Protein AF-U5CZ66-F1 (afdb_monomer)

Mean predicted aligned error: 13.1 Å

Radius of gyration: 23.82 Å; Cα contacts (8 Å, |Δi|>4): 51; chains: 1; bounding box: 66×46×30 Å

InterPro domains:
  IPR029044 Nucleotide-diphospho-sugar transferases [G3DSA:3.90.550.10] (30-80)
  IPR029044 Nucleotide-diphospho-sugar transferases [SSF53448] (32-79)
  IPR050587 GNT1/Glycosyltransferase 8 [PTHR11183] (30-80)

Structure (mmCIF, N/CA/C/O backbone):
data_AF-U5CZ66-F1
#
_entry.id   AF-U5CZ66-F1
#
loop_
_atom_site.group_PDB
_atom_site.id
_atom_site.type_symbol
_atom_site.label_atom_id
_atom_site.label_alt_id
_atom_site.label_comp_id
_atom_site.label_asym_id
_atom_site.label_entity_id
_atom_site.label_seq_id
_atom_site.pdbx_PDB_ins_code
_atom_site.Cartn_x
_atom_site.Cartn_y
_atom_site.Cartn_z
_atom_site.occupancy
_atom_site.B_iso_or_equiv
_atom_site.auth_seq_id
_atom_site.auth_comp_id
_atom_site.auth_asym_id
_atom_site.auth_atom_id
_atom_site.pdbx_PDB_model_num
ATOM 1 N N . MET A 1 1 ? -54.313 34.340 2.335 1.00 48.78 1 MET A N 1
ATOM 2 C CA . MET A 1 1 ? -52.966 34.746 2.796 1.00 48.78 1 MET A CA 1
ATOM 3 C C . MET A 1 1 ? -52.708 34.076 4.131 1.00 48.78 1 MET A C 1
ATOM 5 O O . MET A 1 1 ? -53.484 34.314 5.042 1.00 48.78 1 MET A O 1
ATOM 9 N N . GLY A 1 2 ? -51.687 33.227 4.246 1.00 54.72 2 GLY A N 1
ATOM 10 C CA . GLY A 1 2 ? -51.287 32.682 5.548 1.00 54.72 2 GLY A CA 1
ATOM 11 C C . GLY A 1 2 ? -50.778 31.253 5.474 1.00 54.72 2 GLY A C 1
ATOM 12 O O . GLY A 1 2 ? -51.492 30.356 5.881 1.00 54.72 2 GLY A O 1
ATOM 13 N N . PHE A 1 3 ? -49.574 31.037 4.935 1.00 53.22 3 PHE A N 1
ATOM 14 C CA . PHE A 1 3 ? -48.851 29.763 5.098 1.00 53.22 3 PHE A CA 1
ATOM 15 C C . PHE A 1 3 ? -47.345 29.904 4.784 1.00 53.22 3 PHE A C 1
ATOM 17 O O . PHE A 1 3 ? -46.759 29.066 4.114 1.00 53.22 3 PHE A O 1
ATOM 24 N N . SER A 1 4 ? -46.696 30.994 5.224 1.00 58.19 4 SER A N 1
ATOM 25 C CA . SER A 1 4 ? -45.272 31.248 4.906 1.00 58.19 4 SER A CA 1
ATOM 26 C C . SER A 1 4 ? -44.296 31.003 6.069 1.00 58.19 4 SER A C 1
ATOM 28 O O . SER A 1 4 ? -43.095 30.943 5.835 1.00 58.19 4 SER A O 1
ATOM 30 N N . GLY A 1 5 ? -44.772 30.855 7.313 1.00 59.03 5 GLY A N 1
ATOM 31 C CA . GLY A 1 5 ? -43.897 30.727 8.492 1.00 59.03 5 GLY A CA 1
ATOM 32 C C . GLY A 1 5 ? -43.458 29.295 8.824 1.00 59.03 5 GLY A C 1
ATOM 33 O O . GLY A 1 5 ? -42.343 29.082 9.291 1.00 59.03 5 GLY A O 1
ATOM 34 N N . SER A 1 6 ? -44.306 28.295 8.559 1.00 60.78 6 SER A N 1
ATOM 35 C CA . SER A 1 6 ? -44.070 26.916 9.019 1.00 60.78 6 SER A CA 1
ATOM 36 C C . SER A 1 6 ? -43.043 26.148 8.182 1.00 60.78 6 SER A C 1
ATOM 38 O O . SER A 1 6 ? -42.325 25.313 8.720 1.00 60.78 6 SER A O 1
ATOM 40 N N . ILE A 1 7 ? -42.926 26.445 6.883 1.00 68.69 7 ILE A N 1
ATOM 41 C CA . ILE A 1 7 ? -41.991 25.747 5.981 1.00 68.69 7 ILE A CA 1
ATOM 42 C C . ILE A 1 7 ? -40.537 26.129 6.294 1.00 68.69 7 ILE A C 1
ATOM 44 O O . ILE A 1 7 ? -39.667 25.261 6.305 1.00 68.69 7 ILE A O 1
ATOM 48 N N . LEU A 1 8 ? -40.279 27.400 6.629 1.00 66.88 8 LEU A N 1
ATOM 49 C CA . LEU A 1 8 ? -38.944 27.850 7.036 1.00 66.88 8 LEU A CA 1
ATOM 50 C C . LEU A 1 8 ? -38.488 27.167 8.333 1.00 66.88 8 LEU A C 1
ATOM 52 O O . LEU A 1 8 ? -37.342 26.739 8.429 1.00 66.88 8 LEU A O 1
ATOM 56 N N . GLY A 1 9 ? -39.392 27.015 9.308 1.00 72.62 9 GLY A N 1
ATOM 57 C CA . GLY A 1 9 ? -39.089 26.345 10.574 1.00 72.62 9 GLY A CA 1
ATOM 58 C C . GLY A 1 9 ? -38.712 24.873 10.391 1.00 72.62 9 GLY A C 1
ATOM 59 O O . GLY A 1 9 ? -37.744 24.409 10.988 1.00 72.62 9 GLY A O 1
ATOM 60 N N . VAL A 1 10 ? -39.416 24.153 9.510 1.00 74.56 10 VAL A N 1
ATOM 61 C CA . VAL A 1 10 ? -39.103 22.747 9.201 1.00 74.56 10 VAL A CA 1
ATOM 62 C C . VAL A 1 10 ? -37.751 22.621 8.500 1.00 74.56 10 VAL A C 1
ATOM 64 O O . VAL A 1 10 ? -36.986 21.729 8.848 1.00 74.56 10 VAL A O 1
ATOM 67 N N . PHE A 1 11 ? -37.410 23.531 7.582 1.00 76.19 11 PHE A N 1
ATOM 68 C CA . PHE A 1 11 ? -36.095 23.540 6.930 1.00 76.19 11 PHE A CA 1
ATOM 69 C C . PHE A 1 11 ? -34.948 23.816 7.908 1.00 76.19 11 PHE A C 1
ATOM 71 O O . PHE A 1 11 ? -33.908 23.170 7.816 1.00 76.19 11 PHE A O 1
ATOM 78 N N . VAL A 1 12 ? -35.136 24.728 8.867 1.00 77.62 12 VAL A N 1
ATOM 79 C CA . VAL A 1 12 ? -34.127 25.010 9.903 1.00 77.62 12 VAL A CA 1
ATOM 80 C C . VAL A 1 12 ? -33.931 23.796 10.807 1.00 77.62 12 VAL A C 1
ATOM 82 O O . VAL A 1 12 ? -32.798 23.389 11.046 1.00 77.62 12 VAL A O 1
ATOM 85 N N . VAL A 1 13 ? -35.020 23.163 11.250 1.00 76.06 13 VAL A N 1
ATOM 86 C CA . VAL A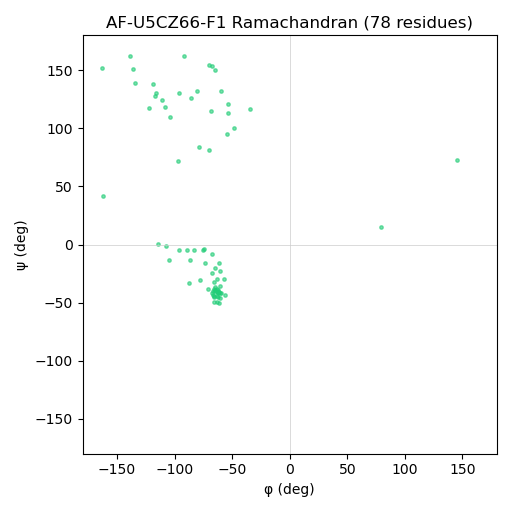 1 13 ? -34.946 21.936 12.056 1.00 76.06 13 VAL A CA 1
ATOM 87 C C . VAL A 1 13 ? -34.275 20.815 11.260 1.00 76.06 13 VAL A C 1
ATOM 89 O O . VAL A 1 13 ? -33.357 20.177 11.767 1.00 76.06 13 VAL A O 1
ATOM 92 N N . PHE A 1 14 ? -34.644 20.623 9.992 1.00 73.06 14 PHE A N 1
ATOM 93 C CA . PHE A 1 14 ? -34.037 19.615 9.123 1.00 73.06 14 PHE A CA 1
ATOM 94 C C . PHE A 1 14 ? -32.544 19.879 8.878 1.00 73.06 14 PHE A C 1
ATOM 96 O O . PHE A 1 14 ? -31.753 18.944 8.907 1.00 73.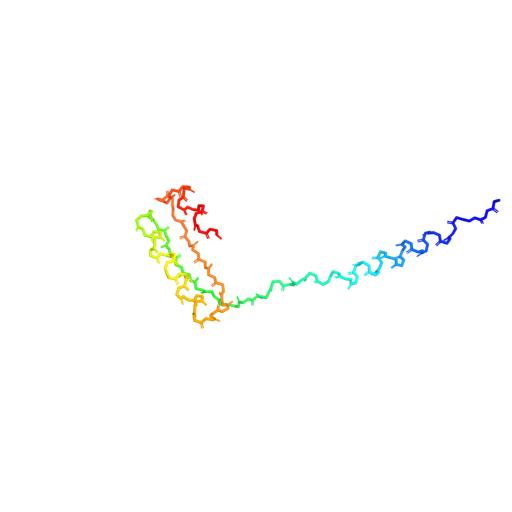06 14 PHE A O 1
ATOM 103 N N . SER A 1 15 ? -32.135 21.143 8.723 1.00 70.56 15 SER A N 1
ATOM 104 C CA . SER A 1 15 ? -30.725 21.534 8.596 1.00 70.56 15 SER A CA 1
ATOM 105 C C . SER A 1 15 ? -29.926 21.240 9.869 1.00 70.56 15 SER A C 1
ATOM 107 O O . SER A 1 15 ? -28.802 20.753 9.786 1.00 70.56 15 SER A O 1
ATOM 109 N N . VAL A 1 16 ? -30.504 21.485 11.049 1.00 69.88 16 VAL A N 1
ATOM 110 C CA . VAL A 1 16 ? -29.864 21.178 12.340 1.00 69.88 16 VAL A CA 1
ATOM 111 C C . VAL A 1 16 ? -29.737 19.663 12.542 1.00 69.88 16 VAL A C 1
ATOM 113 O O . VAL A 1 16 ? -28.676 19.185 12.941 1.00 69.88 16 VAL A O 1
ATOM 116 N N . PHE A 1 17 ? -30.772 18.889 12.198 1.00 62.72 17 PHE A N 1
ATOM 117 C CA . PHE A 1 17 ? -30.714 17.421 12.217 1.00 62.72 17 PHE A CA 1
ATOM 118 C C . PHE A 1 17 ? -29.710 16.861 11.198 1.00 62.72 17 PHE A C 1
ATOM 120 O O . PHE A 1 17 ? -29.018 15.892 11.502 1.00 62.72 17 PHE A O 1
ATOM 127 N N . PHE A 1 18 ? -29.587 17.482 10.021 1.00 63.06 18 PHE A N 1
ATOM 128 C CA . PHE A 1 18 ? -28.607 17.090 9.009 1.00 63.06 18 PHE A CA 1
ATOM 129 C C . PHE A 1 18 ? -27.175 17.342 9.496 1.00 63.06 18 PHE A C 1
ATOM 131 O O . PHE A 1 18 ? -26.344 16.448 9.395 1.00 63.06 18 PHE A O 1
ATOM 138 N N . GLN A 1 19 ? -26.889 18.492 10.118 1.00 62.12 19 GLN A N 1
ATOM 139 C CA . GLN A 1 19 ? -25.559 18.771 10.682 1.00 62.12 19 GLN A CA 1
ATOM 140 C C . GLN A 1 19 ? -25.195 17.858 11.865 1.00 62.12 19 GLN A C 1
ATOM 142 O O . GLN A 1 19 ? -24.033 17.491 12.006 1.00 62.12 19 GLN A O 1
ATOM 147 N N . LEU A 1 20 ? -26.170 17.426 12.67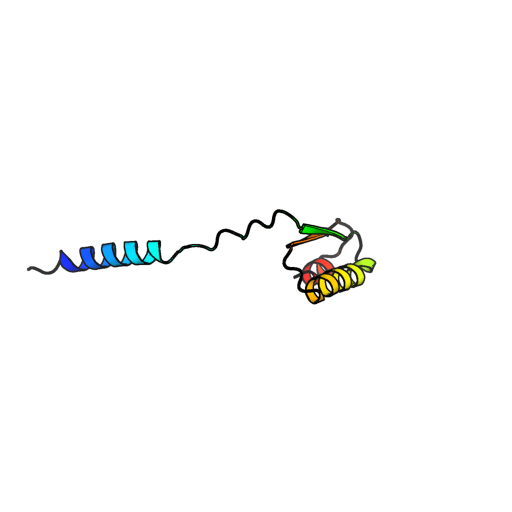3 1.00 56.81 20 LEU A N 1
ATOM 148 C CA . LEU A 1 20 ? -25.956 16.451 13.755 1.00 56.81 20 LEU A CA 1
ATOM 149 C C . LEU A 1 20 ? -25.737 15.007 13.257 1.00 56.81 20 LEU A C 1
ATOM 151 O O . LEU A 1 20 ? -25.256 14.171 14.019 1.00 56.81 20 LEU A O 1
ATOM 155 N N . GLY A 1 21 ? -26.066 14.709 11.995 1.00 56.50 21 GLY A N 1
ATOM 156 C CA . GLY A 1 21 ? -25.812 13.416 11.347 1.00 56.50 21 GLY A CA 1
ATOM 157 C C . GLY A 1 21 ? -24.423 13.288 10.708 1.00 56.50 21 GLY A C 1
ATOM 158 O O . GLY A 1 21 ? -23.999 12.176 10.399 1.00 56.50 21 GLY A O 1
ATOM 159 N N . PHE A 1 22 ? -23.692 14.395 10.547 1.00 51.22 22 PHE A N 1
ATOM 160 C CA . PHE A 1 22 ? -22.310 14.399 10.061 1.00 51.22 22 PHE A CA 1
ATOM 161 C C . PHE A 1 22 ? -21.331 14.451 11.237 1.00 51.22 22 PHE A C 1
ATOM 163 O O . PHE A 1 22 ? -20.643 15.439 11.470 1.00 51.22 22 PHE A O 1
ATOM 170 N N . CYS A 1 23 ? -21.221 13.334 11.958 1.00 47.50 23 CYS A N 1
ATOM 171 C CA . CYS A 1 23 ? -19.931 12.972 12.532 1.00 47.50 23 CYS A CA 1
ATOM 172 C C . CYS A 1 23 ? -19.124 12.363 11.384 1.00 47.50 23 CYS A C 1
ATOM 174 O O . CYS A 1 23 ? -19.156 11.153 11.143 1.00 47.50 23 CYS A O 1
ATOM 176 N N . GLU A 1 24 ? -18.485 13.228 10.596 1.00 52.22 24 GLU A N 1
ATOM 177 C CA . GLU A 1 24 ? -17.407 12.802 9.715 1.00 52.22 24 GLU A CA 1
ATOM 178 C C . GLU A 1 24 ? -16.415 12.068 10.614 1.00 52.22 24 GLU A C 1
ATOM 180 O O . GLU A 1 24 ? -15.878 12.660 11.550 1.00 52.22 24 GLU A O 1
ATOM 185 N N . LYS A 1 25 ? -16.279 10.750 10.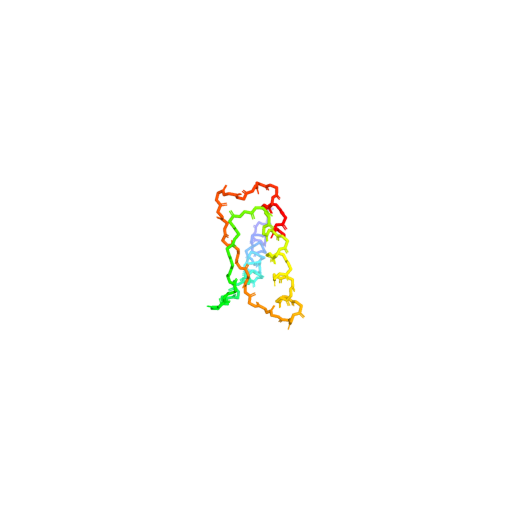413 1.00 44.44 25 LYS A N 1
ATOM 186 C CA . LYS A 1 25 ? -15.269 9.931 11.081 1.00 44.44 25 LYS A CA 1
ATOM 187 C C . LYS A 1 25 ? -13.945 10.664 10.928 1.00 44.44 25 LYS A C 1
ATOM 189 O O . LYS A 1 25 ? -13.334 10.600 9.863 1.00 44.44 25 LYS A O 1
ATOM 194 N N . ILE A 1 26 ? -13.528 11.364 11.980 1.00 52.56 26 ILE A N 1
ATOM 195 C CA . ILE A 1 26 ? -12.174 11.874 12.088 1.00 52.56 26 ILE A CA 1
ATOM 196 C C . ILE A 1 26 ? -11.304 10.652 11.867 1.00 52.56 26 ILE A C 1
ATOM 198 O O . ILE A 1 26 ? -11.500 9.629 12.529 1.00 52.56 26 ILE A O 1
ATOM 202 N N . HIS A 1 27 ? -10.463 10.749 10.838 1.00 52.72 27 HIS A N 1
ATOM 203 C CA . HIS A 1 27 ? -9.437 9.780 10.501 1.00 52.72 27 HIS A CA 1
ATOM 204 C C . HIS A 1 27 ? -8.905 9.217 11.816 1.00 52.72 27 HIS A C 1
ATOM 206 O O . HIS A 1 27 ? -8.455 9.985 12.663 1.00 52.72 27 HIS A O 1
ATOM 212 N N . ASP A 1 28 ? -9.091 7.917 12.030 1.00 55.16 28 ASP A N 1
ATOM 213 C CA . ASP A 1 28 ? -8.510 7.184 13.147 1.00 55.16 28 ASP A CA 1
ATOM 214 C C . ASP A 1 28 ? -7.009 7.469 13.045 1.00 55.16 28 ASP A C 1
ATOM 216 O O . ASP A 1 28 ? -6.350 6.922 12.166 1.00 55.16 28 ASP A O 1
ATOM 220 N N . SER A 1 29 ? -6.512 8.471 13.779 1.00 58.78 29 SER A N 1
ATOM 221 C CA . SER A 1 29 ? -5.145 8.968 13.659 1.00 58.78 29 SER A CA 1
ATOM 222 C C . SER A 1 29 ? -4.243 7.888 14.216 1.00 58.78 29 SER A C 1
ATOM 224 O O . SER A 1 29 ? -3.880 7.917 15.392 1.00 58.78 29 SER A O 1
ATOM 226 N N . ARG A 1 30 ? -3.946 6.876 13.403 1.00 65.38 30 ARG A N 1
ATOM 227 C CA . ARG A 1 30 ? -3.078 5.784 13.805 1.00 65.38 30 ARG A CA 1
ATOM 228 C C . ARG A 1 30 ? -1.692 6.388 13.952 1.00 65.38 30 ARG A C 1
ATOM 230 O O . ARG A 1 30 ? -1.137 6.862 12.966 1.00 65.38 30 ARG A O 1
ATOM 237 N N . PRO A 1 31 ? -1.124 6.413 15.167 1.00 80.38 31 PRO A N 1
ATOM 238 C CA . PRO A 1 31 ? 0.153 7.080 15.402 1.00 80.38 31 PRO A CA 1
ATOM 239 C C . PRO A 1 31 ? 1.324 6.370 14.705 1.00 80.38 31 PRO A C 1
ATOM 241 O O . PRO A 1 31 ? 2.438 6.884 14.697 1.00 80.38 31 PRO A O 1
ATOM 244 N N . GLU A 1 32 ? 1.090 5.187 14.130 1.00 90.12 32 GLU A N 1
ATOM 245 C CA . GLU A 1 32 ? 2.110 4.310 13.578 1.00 90.12 32 GLU A CA 1
ATOM 246 C C . GLU A 1 32 ? 1.696 3.777 12.203 1.00 90.12 32 GLU A C 1
ATOM 248 O O . GLU A 1 32 ? 0.556 3.346 12.001 1.00 90.12 32 GLU A O 1
ATOM 253 N N . ALA A 1 33 ? 2.665 3.725 11.289 1.00 95.81 33 ALA A N 1
ATOM 254 C CA . ALA A 1 33 ? 2.507 3.209 9.937 1.00 95.81 33 ALA A CA 1
ATOM 255 C C . ALA A 1 33 ? 3.688 2.309 9.552 1.00 95.81 33 ALA A C 1
ATOM 257 O O . ALA A 1 33 ? 4.818 2.505 10.003 1.00 95.81 33 ALA A O 1
ATOM 258 N N . TYR A 1 34 ? 3.431 1.336 8.680 1.00 96.31 34 TYR A N 1
ATOM 259 C CA . TYR A 1 34 ? 4.476 0.587 7.990 1.00 96.31 34 TYR A CA 1
ATOM 260 C C . TYR A 1 34 ? 4.886 1.352 6.737 1.00 96.31 34 TYR A C 1
ATOM 262 O O . TYR A 1 34 ? 4.040 1.682 5.906 1.00 96.31 34 TYR A O 1
ATOM 270 N N . VAL A 1 35 ? 6.183 1.620 6.595 1.00 97.06 35 VAL A N 1
ATOM 271 C CA . VAL A 1 35 ? 6.727 2.386 5.471 1.00 97.06 35 VAL A CA 1
ATOM 272 C C . VAL A 1 35 ? 7.696 1.525 4.674 1.00 97.06 35 VAL A C 1
ATOM 274 O O . VAL A 1 35 ? 8.519 0.809 5.243 1.00 97.06 35 VAL A O 1
ATOM 277 N N . THR A 1 36 ? 7.615 1.610 3.350 1.00 97.62 36 THR A N 1
ATOM 278 C CA . THR A 1 36 ? 8.611 1.034 2.441 1.00 97.62 36 THR A CA 1
ATOM 279 C C . THR A 1 36 ? 8.899 1.986 1.280 1.00 97.62 36 THR A C 1
ATOM 281 O O . THR A 1 36 ? 8.126 2.909 1.028 1.00 97.62 36 THR A O 1
ATOM 284 N N . LEU A 1 37 ? 10.020 1.780 0.590 1.00 97.31 37 LEU A N 1
ATOM 285 C CA . LEU A 1 37 ? 10.454 2.577 -0.557 1.00 97.31 37 LEU A CA 1
ATOM 286 C C . LEU A 1 37 ? 10.371 1.728 -1.827 1.00 97.31 37 LEU A C 1
ATOM 288 O O . LEU A 1 37 ? 10.999 0.674 -1.915 1.00 97.31 37 LEU A O 1
ATOM 292 N N . LEU A 1 38 ? 9.641 2.222 -2.822 1.00 97.69 38 LEU A N 1
ATOM 293 C CA . LEU A 1 38 ? 9.631 1.708 -4.183 1.00 97.69 38 LEU A CA 1
ATOM 294 C C . LEU A 1 38 ? 10.443 2.663 -5.065 1.00 97.69 38 LEU A C 1
ATOM 296 O O . LEU A 1 38 ? 10.018 3.788 -5.317 1.00 97.69 38 LEU A O 1
ATOM 300 N N . TYR A 1 39 ? 11.619 2.227 -5.515 1.00 95.69 39 TYR A N 1
ATOM 301 C CA . TYR A 1 39 ? 12.523 3.058 -6.322 1.00 95.69 39 TYR A CA 1
ATOM 302 C C . TYR A 1 39 ? 12.739 2.557 -7.757 1.00 95.69 39 TYR A C 1
ATOM 304 O O . TYR A 1 39 ? 13.460 3.194 -8.519 1.00 95.69 39 TYR A O 1
ATOM 312 N N . GLY A 1 40 ? 12.096 1.448 -8.125 1.00 96.31 40 GLY A N 1
ATOM 313 C CA . GLY A 1 40 ? 12.126 0.865 -9.463 1.00 96.31 40 GLY A CA 1
ATOM 314 C C . GLY A 1 40 ? 10.982 -0.130 -9.651 1.00 96.31 40 GLY A C 1
ATOM 315 O O . GLY A 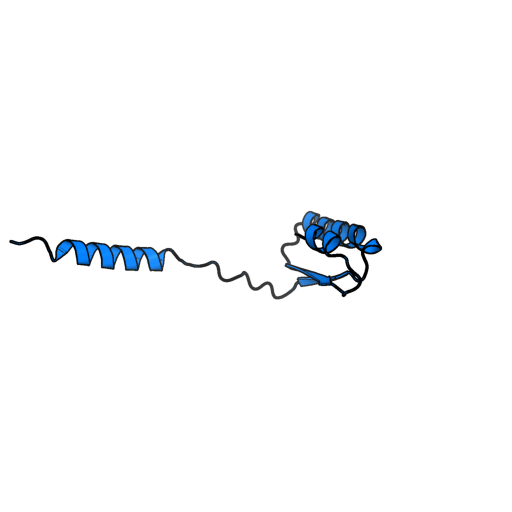1 40 ? 10.494 -0.726 -8.682 1.00 96.31 40 GLY A O 1
ATOM 316 N N . ASP A 1 41 ? 10.537 -0.298 -10.892 1.00 96.19 41 ASP A N 1
ATOM 317 C CA . ASP A 1 41 ? 9.407 -1.161 -11.257 1.00 96.19 41 ASP A CA 1
ATOM 318 C C . ASP A 1 41 ? 9.659 -2.639 -10.940 1.00 96.19 41 ASP A C 1
ATOM 320 O O . ASP A 1 41 ? 8.730 -3.383 -10.613 1.00 96.19 41 ASP A O 1
ATOM 324 N N . GLU A 1 42 ? 10.922 -3.063 -10.979 1.00 95.81 42 GLU A N 1
ATOM 325 C CA . GLU A 1 42 ? 11.354 -4.421 -10.664 1.00 95.81 42 GLU A CA 1
ATOM 326 C C . GLU A 1 42 ? 11.010 -4.840 -9.224 1.00 95.81 42 GLU A C 1
ATOM 328 O O . GLU A 1 42 ? 10.854 -6.031 -8.943 1.00 95.81 42 GLU A O 1
ATOM 333 N N . PHE A 1 43 ? 10.811 -3.877 -8.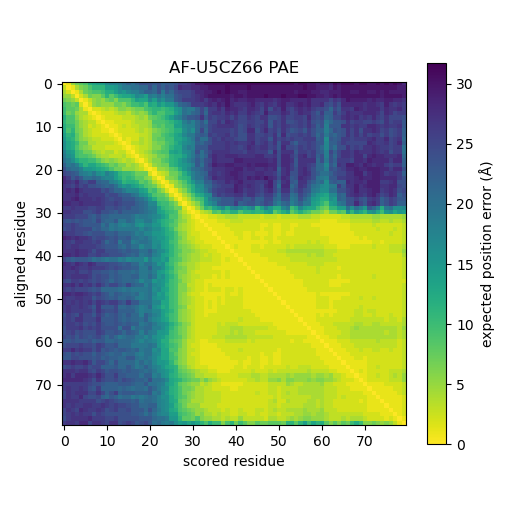317 1.00 96.44 43 PHE A N 1
ATOM 334 C CA . PHE A 1 43 ? 10.481 -4.132 -6.913 1.00 96.44 43 PHE A CA 1
ATOM 335 C C . PHE A 1 43 ? 8.979 -4.074 -6.612 1.00 96.44 43 PHE A C 1
ATOM 337 O O . PHE A 1 43 ? 8.565 -4.401 -5.494 1.00 96.44 43 PHE A O 1
ATOM 344 N N . LEU A 1 44 ? 8.138 -3.714 -7.591 1.00 96.00 44 LEU A N 1
ATOM 345 C CA . LEU A 1 44 ? 6.696 -3.533 -7.396 1.00 96.00 44 LEU A CA 1
ATOM 346 C C . LEU A 1 44 ? 6.030 -4.786 -6.818 1.00 96.00 44 LEU A C 1
ATOM 348 O O . LEU A 1 44 ? 5.211 -4.700 -5.900 1.00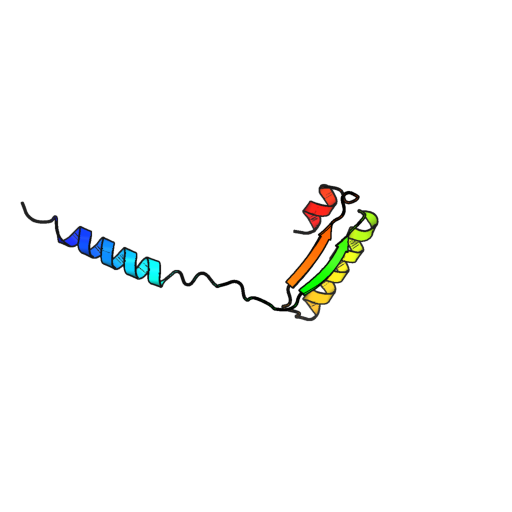 96.00 44 LEU A O 1
ATOM 352 N N . LEU A 1 45 ? 6.389 -5.964 -7.335 1.00 96.56 45 LEU A N 1
ATOM 353 C CA . LEU A 1 45 ? 5.829 -7.224 -6.853 1.00 96.56 45 LEU A CA 1
ATOM 354 C C . LEU A 1 45 ? 6.181 -7.464 -5.379 1.00 96.56 45 LEU A C 1
ATOM 356 O O . LEU A 1 45 ? 5.312 -7.861 -4.604 1.00 96.56 45 LEU A O 1
ATOM 360 N N . GLY A 1 46 ? 7.422 -7.170 -4.984 1.00 96.94 46 GLY A N 1
ATOM 361 C CA . GLY A 1 46 ? 7.878 -7.292 -3.600 1.00 96.94 46 GLY A CA 1
ATOM 362 C C . GLY A 1 46 ? 7.086 -6.389 -2.656 1.00 96.94 46 GLY A C 1
ATOM 363 O O . GLY A 1 46 ? 6.581 -6.860 -1.639 1.00 9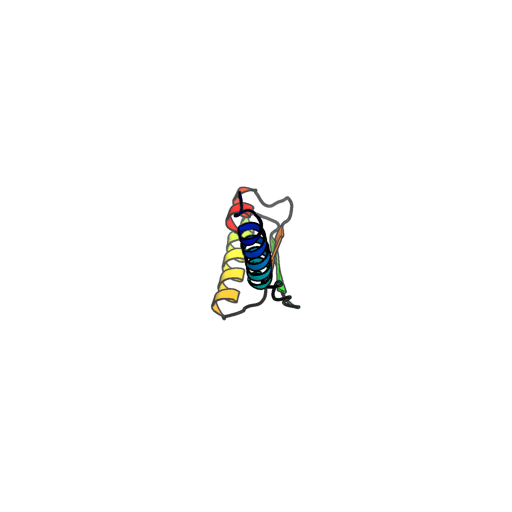6.94 46 GLY A O 1
ATOM 364 N N . VAL A 1 47 ? 6.884 -5.124 -3.035 1.00 97.38 47 VAL A N 1
ATOM 365 C CA . VAL A 1 47 ? 6.091 -4.159 -2.251 1.00 97.38 47 VAL A CA 1
ATOM 366 C C . VAL A 1 47 ? 4.632 -4.606 -2.109 1.00 97.38 47 VAL A C 1
ATOM 368 O O . VAL A 1 47 ? 4.064 -4.523 -1.019 1.00 97.38 47 VAL A O 1
ATOM 371 N N . ARG A 1 48 ? 4.021 -5.151 -3.170 1.00 96.25 48 ARG A N 1
ATOM 372 C CA . ARG A 1 48 ? 2.640 -5.665 -3.113 1.00 96.25 48 ARG A CA 1
ATOM 373 C C . ARG A 1 48 ? 2.512 -6.887 -2.211 1.00 96.25 48 ARG A C 1
ATOM 375 O O . ARG A 1 48 ? 1.567 -6.966 -1.428 1.00 96.25 48 ARG A O 1
ATOM 382 N N . VAL A 1 49 ? 3.449 -7.831 -2.304 1.00 97.50 49 VAL A N 1
ATOM 383 C CA . VAL A 1 49 ? 3.459 -9.020 -1.441 1.00 97.50 49 VAL A CA 1
ATOM 384 C C . VAL A 1 49 ? 3.705 -8.629 0.017 1.00 97.50 49 VAL A C 1
ATOM 386 O O . VAL A 1 49 ? 3.040 -9.173 0.892 1.00 97.50 49 VAL A O 1
ATOM 389 N N . LEU A 1 50 ? 4.574 -7.649 0.280 1.00 97.50 50 LEU A N 1
ATOM 390 C CA . LEU A 1 50 ? 4.812 -7.102 1.618 1.00 97.50 50 LEU A CA 1
ATOM 391 C C . LEU A 1 50 ? 3.549 -6.462 2.211 1.00 97.50 50 LEU A C 1
ATOM 393 O O . LEU A 1 50 ? 3.150 -6.789 3.326 1.00 97.50 50 LEU A O 1
ATOM 397 N N . GLY A 1 51 ? 2.890 -5.574 1.462 1.00 96.19 51 GLY A N 1
ATOM 398 C CA . GLY A 1 51 ? 1.646 -4.949 1.916 1.00 96.19 51 GLY A CA 1
ATOM 399 C C . GLY A 1 51 ? 0.542 -5.982 2.153 1.00 96.19 51 GLY A C 1
ATOM 400 O O . GLY A 1 51 ? -0.169 -5.918 3.156 1.00 96.19 51 GLY A O 1
ATOM 401 N N . LYS A 1 52 ? 0.426 -6.978 1.265 1.00 96.56 52 LYS A N 1
ATOM 402 C CA . LYS A 1 52 ? -0.527 -8.079 1.424 1.00 96.56 52 LYS A 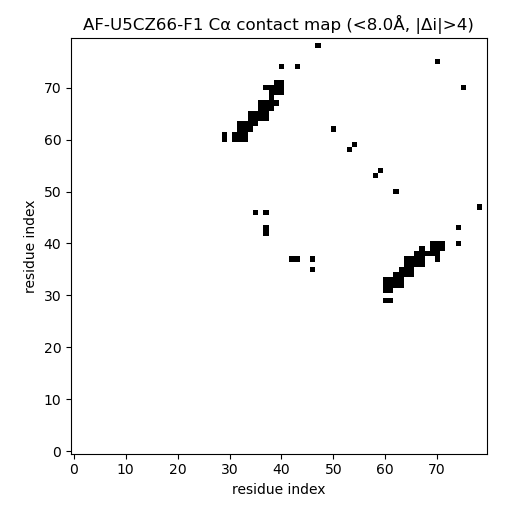CA 1
ATOM 403 C C . LYS A 1 52 ? -0.234 -8.915 2.670 1.00 96.56 52 LYS A C 1
ATOM 405 O O . LYS A 1 52 ? -1.147 -9.133 3.455 1.00 96.56 52 LYS A O 1
ATOM 410 N N . SER A 1 53 ? 1.010 -9.343 2.886 1.00 98.06 53 SER A N 1
ATOM 411 C CA . SER A 1 53 ? 1.348 -10.196 4.031 1.00 98.06 53 SER A CA 1
ATOM 412 C C . SER A 1 53 ? 1.077 -9.498 5.363 1.00 98.06 53 SER A C 1
ATOM 414 O O . SER A 1 53 ? 0.523 -10.119 6.263 1.00 98.06 53 SER A O 1
ATOM 416 N N . ILE A 1 54 ? 1.368 -8.196 5.472 1.00 97.25 54 ILE A N 1
ATOM 417 C CA . ILE A 1 54 ? 1.039 -7.397 6.661 1.00 97.25 54 ILE A CA 1
ATOM 418 C C . ILE A 1 54 ? -0.481 -7.321 6.864 1.00 97.25 54 ILE A C 1
ATOM 420 O O . ILE A 1 54 ? -0.951 -7.527 7.985 1.00 97.25 54 ILE A O 1
ATOM 424 N N . ARG A 1 55 ? -1.269 -7.081 5.806 1.00 95.38 55 ARG A N 1
ATOM 425 C CA . ARG A 1 55 ? -2.746 -7.081 5.885 1.00 95.38 55 ARG A CA 1
ATOM 426 C C . ARG A 1 55 ? -3.302 -8.433 6.321 1.00 95.38 55 ARG A C 1
ATOM 428 O O . ARG A 1 55 ? -4.190 -8.472 7.168 1.00 95.38 55 ARG A O 1
ATOM 435 N N . ASP A 1 56 ? -2.745 -9.521 5.798 1.00 97.75 56 ASP A N 1
ATOM 436 C CA . ASP A 1 56 ? -3.178 -10.887 6.100 1.00 97.75 56 ASP A CA 1
ATOM 437 C C . ASP A 1 56 ? -2.933 -11.263 7.580 1.00 97.75 56 ASP A C 1
ATOM 439 O O . ASP A 1 56 ? -3.617 -12.137 8.107 1.00 97.75 56 ASP A O 1
ATOM 443 N N . THR A 1 57 ? -2.038 -10.563 8.299 1.00 97.75 57 THR A N 1
ATOM 444 C CA . THR A 1 57 ? -1.880 -10.718 9.766 1.00 97.75 57 THR A CA 1
ATOM 445 C C . THR A 1 57 ? -2.989 -10.059 10.598 1.00 97.75 57 THR A C 1
ATOM 447 O O . THR A 1 57 ? -2.988 -10.175 11.822 1.00 97.75 57 THR A O 1
ATOM 450 N N . GLY A 1 58 ? -3.923 -9.339 9.968 1.00 96.44 58 GLY A N 1
ATOM 451 C CA . GLY A 1 58 ? -4.927 -8.528 10.663 1.00 96.44 58 GLY A CA 1
ATOM 452 C C . GLY A 1 58 ? -4.392 -7.179 11.151 1.00 96.44 58 GLY A C 1
ATOM 453 O O . GLY A 1 58 ? -5.035 -6.523 11.973 1.00 96.44 58 GLY A O 1
ATOM 454 N N . SER A 1 59 ? -3.224 -6.746 10.660 1.00 94.50 59 SER A N 1
ATOM 455 C CA . SER A 1 59 ? -2.703 -5.413 10.953 1.00 94.50 59 SER A CA 1
ATOM 456 C C . SER A 1 59 ? -3.676 -4.347 10.469 1.00 94.50 59 SER A C 1
ATOM 458 O O . SER A 1 59 ? -4.139 -4.352 9.329 1.00 94.50 59 SER A O 1
ATOM 460 N N . THR A 1 60 ? -3.945 -3.399 11.353 1.00 92.62 60 THR A N 1
ATOM 461 C CA . THR A 1 60 ? -4.828 -2.271 11.079 1.00 92.62 60 THR A CA 1
ATOM 462 C C . THR A 1 60 ? -4.045 -0.964 10.908 1.00 92.62 60 THR A C 1
ATOM 464 O O . THR A 1 60 ? -4.651 0.069 10.663 1.00 92.62 60 THR A O 1
ATOM 467 N N . LYS A 1 61 ? -2.707 -0.984 11.038 1.00 93.75 61 LYS A N 1
ATOM 468 C CA . LYS A 1 61 ? -1.849 0.196 10.830 1.00 93.75 61 LYS A CA 1
ATOM 469 C C . LYS A 1 61 ? -1.846 0.638 9.366 1.00 93.75 61 LYS A C 1
ATOM 471 O O . LYS A 1 61 ? -1.989 -0.194 8.467 1.00 93.75 61 LYS A O 1
ATOM 476 N N . ASP A 1 62 ? -1.592 1.923 9.146 1.00 93.62 62 ASP A N 1
ATOM 477 C CA . ASP A 1 62 ? -1.452 2.465 7.799 1.00 93.62 62 ASP A CA 1
ATOM 478 C C . ASP A 1 62 ? -0.225 1.879 7.092 1.00 93.62 62 ASP A C 1
ATOM 480 O O . ASP A 1 62 ? 0.773 1.509 7.715 1.00 93.62 62 ASP A O 1
ATOM 484 N N . MET A 1 63 ? -0.313 1.773 5.768 1.00 94.25 63 MET A N 1
ATOM 485 C CA . MET A 1 63 ? 0.762 1.292 4.904 1.00 94.25 63 MET A CA 1
ATOM 486 C C . MET A 1 63 ? 1.087 2.371 3.887 1.00 94.25 63 MET A C 1
ATOM 488 O O . MET A 1 63 ? 0.245 2.726 3.065 1.00 94.25 63 MET A O 1
ATOM 492 N N . VAL A 1 64 ? 2.315 2.872 3.951 1.00 95.19 64 VAL A N 1
ATOM 493 C CA . VAL A 1 64 ? 2.801 3.967 3.117 1.00 95.19 64 VAL A CA 1
ATOM 494 C C . VAL A 1 64 ? 3.934 3.452 2.244 1.00 95.19 64 VAL A C 1
ATOM 496 O O . VAL A 1 64 ? 4.903 2.865 2.725 1.00 95.19 64 VAL A O 1
ATOM 499 N N . VAL A 1 65 ? 3.819 3.692 0.943 1.00 97.06 65 VAL A N 1
ATOM 500 C CA . VAL A 1 65 ? 4.891 3.439 -0.018 1.00 97.06 65 VAL A CA 1
ATOM 501 C C . VAL A 1 65 ? 5.428 4.791 -0.462 1.00 97.06 65 VAL A C 1
ATOM 503 O O . VAL A 1 65 ? 4.689 5.595 -1.026 1.00 97.06 65 VAL A O 1
ATOM 506 N N . LEU A 1 66 ? 6.705 5.047 -0.195 1.00 97.06 66 LEU A N 1
ATOM 507 C CA . LEU A 1 66 ? 7.428 6.170 -0.781 1.00 97.06 66 LEU A CA 1
ATOM 508 C C . LEU A 1 66 ? 7.857 5.765 -2.186 1.00 97.06 66 LEU A C 1
ATOM 510 O O . LEU A 1 66 ? 8.389 4.673 -2.371 1.00 97.06 66 LEU A O 1
ATOM 514 N N . VAL A 1 67 ? 7.617 6.622 -3.169 1.00 96.56 67 VAL A N 1
ATOM 515 C CA . VAL A 1 67 ? 7.861 6.323 -4.582 1.00 96.56 67 VAL A CA 1
ATOM 516 C C . VAL A 1 67 ? 8.946 7.259 -5.104 1.00 96.56 67 VAL A C 1
ATOM 518 O O . VAL A 1 67 ? 8.869 8.465 -4.882 1.00 96.56 67 VAL A O 1
ATOM 521 N N . SER A 1 68 ? 9.959 6.706 -5.774 1.00 95.81 68 SER A N 1
ATOM 522 C CA . SER A 1 68 ? 10.982 7.480 -6.490 1.00 95.81 68 SER A CA 1
ATOM 523 C C . SER A 1 68 ? 10.602 7.698 -7.958 1.00 95.81 68 SER A C 1
ATOM 525 O O . SER A 1 68 ? 9.813 6.939 -8.517 1.00 95.81 68 SER A O 1
ATOM 527 N N . ASP A 1 69 ? 11.239 8.670 -8.612 1.00 93.56 69 ASP A N 1
ATOM 528 C CA . ASP A 1 69 ? 11.037 9.005 -10.030 1.00 93.56 69 ASP A CA 1
ATOM 529 C C . ASP A 1 69 ? 11.393 7.856 -10.998 1.00 93.56 69 ASP A C 1
ATOM 531 O O . ASP A 1 69 ? 11.005 7.881 -12.163 1.00 93.56 69 ASP A O 1
ATOM 535 N N . GLY A 1 70 ? 12.122 6.834 -10.530 1.00 91.38 70 GLY A N 1
ATOM 536 C CA . GLY A 1 70 ? 12.443 5.622 -11.297 1.00 91.38 70 GLY A CA 1
ATOM 537 C C . GLY A 1 70 ? 11.277 4.639 -11.475 1.00 91.38 70 GLY A C 1
ATOM 538 O O . GLY A 1 70 ? 11.436 3.622 -12.147 1.00 91.38 70 GLY A O 1
ATOM 539 N N . VAL A 1 71 ? 10.119 4.916 -10.871 1.00 96.31 71 VAL A N 1
ATOM 540 C CA . VAL A 1 71 ? 8.920 4.073 -10.935 1.00 96.31 71 VAL A CA 1
ATOM 541 C C . VAL A 1 71 ? 7.982 4.586 -12.020 1.00 96.31 71 VAL A C 1
ATOM 543 O O . VAL A 1 71 ? 7.639 5.767 -12.055 1.00 96.31 71 VAL A O 1
ATOM 546 N N . SER A 1 72 ? 7.515 3.697 -12.891 1.00 96.06 72 SER A N 1
ATOM 547 C CA . SER A 1 72 ? 6.599 4.076 -13.960 1.00 96.06 72 SER A CA 1
ATOM 548 C C . SER A 1 72 ? 5.210 4.439 -13.437 1.00 96.06 72 SER A C 1
ATOM 550 O O . SER A 1 72 ? 4.701 3.905 -12.446 1.00 96.06 72 SER A O 1
ATOM 552 N N . ASP A 1 73 ? 4.506 5.274 -14.200 1.00 95.00 73 ASP A N 1
ATOM 553 C CA . ASP A 1 73 ? 3.095 5.575 -13.944 1.00 95.00 73 ASP A CA 1
ATOM 554 C C . ASP A 1 73 ? 2.219 4.318 -13.929 1.00 95.00 73 ASP A C 1
ATOM 556 O O . ASP A 1 73 ? 1.179 4.280 -13.268 1.00 95.00 73 ASP A O 1
ATOM 560 N N . TYR A 1 74 ? 2.607 3.289 -14.688 1.00 93.62 74 TYR A N 1
ATOM 561 C CA . TYR A 1 74 ? 1.915 2.008 -14.675 1.00 93.62 74 TYR A CA 1
ATOM 562 C C . TYR A 1 74 ? 2.049 1.326 -13.314 1.00 93.62 74 TYR A C 1
ATOM 564 O O . TYR A 1 74 ? 1.030 0.956 -12.729 1.00 93.62 74 TYR A O 1
ATOM 572 N N . ALA A 1 75 ? 3.268 1.225 -12.781 1.00 93.56 75 ALA A N 1
ATOM 573 C CA . ALA A 1 75 ? 3.515 0.665 -11.458 1.00 93.56 75 ALA A CA 1
ATOM 574 C C . ALA A 1 75 ? 2.776 1.443 -10.356 1.00 93.56 75 ALA A C 1
ATOM 576 O O . ALA A 1 75 ? 2.117 0.829 -9.515 1.00 93.56 75 ALA A O 1
ATOM 577 N N . ASN A 1 76 ? 2.758 2.778 -10.426 1.00 91.94 76 ASN A N 1
ATOM 578 C CA . ASN A 1 76 ? 2.015 3.621 -9.482 1.00 91.94 76 ASN A CA 1
ATOM 579 C C . ASN A 1 76 ? 0.503 3.357 -9.477 1.00 91.94 76 ASN A C 1
ATOM 581 O O . ASN A 1 76 ? -0.133 3.378 -8.422 1.00 91.94 76 ASN A O 1
ATOM 585 N N . ARG A 1 77 ? -0.101 3.054 -10.633 1.00 93.19 77 ARG A N 1
ATOM 586 C CA . ARG A 1 77 ? -1.531 2.700 -10.698 1.00 93.19 77 ARG A CA 1
ATOM 587 C C . ARG A 1 77 ? -1.851 1.364 -10.032 1.00 93.19 77 ARG A C 1
ATOM 589 O O . ARG A 1 77 ? -2.989 1.176 -9.612 1.00 93.19 77 ARG A O 1
ATOM 596 N N . LEU A 1 78 ? -0.878 0.459 -9.932 1.00 90.94 78 LEU A N 1
ATOM 597 C CA . LEU A 1 78 ? -1.040 -0.865 -9.326 1.00 90.94 78 LEU A CA 1
ATOM 598 C C . LEU A 1 78 ? -0.899 -0.868 -7.793 1.00 90.94 78 LEU A C 1
ATOM 600 O O . LEU A 1 78 ? -1.096 -1.919 -7.179 1.00 90.94 78 LEU A O 1
ATOM 604 N N . LEU A 1 79 ? -0.548 0.275 -7.190 1.00 86.56 79 LEU A N 1
ATOM 605 C CA . LEU A 1 79 ? -0.473 0.472 -5.736 1.00 86.56 79 LEU A CA 1
ATOM 606 C C . LEU A 1 79 ? -1.801 0.937 -5.107 1.00 86.56 79 LEU A C 1
ATOM 608 O O . LEU A 1 79 ? -1.869 1.066 -3.885 1.00 86.56 79 LEU A O 1
ATOM 612 N N . LYS A 1 80 ? -2.831 1.199 -5.923 1.00 70.44 80 LYS A N 1
ATOM 613 C CA . LYS A 1 80 ? -4.200 1.501 -5.473 1.00 70.44 80 LYS A CA 1
ATOM 614 C C . LYS A 1 80 ? -4.938 0.232 -5.056 1.00 70.44 80 LYS A C 1
ATOM 616 O O . LYS A 1 80 ? -5.730 0.329 -4.096 1.00 70.44 80 LYS A O 1
#

Sequence (80 aa):
MGFSGSILGVFVVFSVFFQLGFCEKIHDSRPEAYVTLLYGDEFLLGVRVLGKSIRDTGSTKDMVVLVSDGVSDYANRLLK

pLDDT: mean 82.14, std 17.43, range [44.44, 98.06]

Secondary structure (DSSP, 8-state):
---SSHHHHHHHHHHHHHHHH---------S-EEEEEE-SGGGHHHHHHHHHHHHHTT--SEEEEEE-TTS-HHHHHTT-

Solvent-accessible surface area (backbone atoms only — not comparable to full-atom values): 5072 Å² total; per-residue (Å²): 140,90,83,75,67,65,63,57,53,52,50,52,52,50,51,53,55,51,59,71,67,60,73,70,78,70,71,80,77,64,94,52,65,50,75,50,78,45,59,36,58,88,46,49,65,58,56,51,51,51,56,46,54,49,46,74,73,68,55,82,59,50,78,45,74,47,75,40,92,62,38,47,74,68,58,60,63,74,75,113

Nearest PDB structures (foldseek):
  6eql-assembly1_A  TM=9.452E-01  e=1.203E-02  Homo sapiens
  6j5i-assembly1_B  TM=4.437E-01  e=1.974E+00  Sus scrofa
  5fl7-assembly1_B  TM=4.055E-01  e=7.446E+00  Yarrowia lipolytica
  6g4r-assembly1_E  TM=2.436E-01  e=7.985E+00  Corynebacterium glutamicum

Organism: Amborella trichopoda (NCBI:txid13333)

Foldseek 3Di:
DDDDPVVVVVVVVVVVVVVVPPPPPDPPPQVDEAEDEDEALVCLVVLVVVVVVCVVVVDPHHYYYHYHPNYDPVSVVVVD